Protein AF-A0A835ZE32-F1 (afdb_monomer_lite)

Foldseek 3Di:
DDDDDDDDPPPDDPDQAFQCVQPVVQQQFADCPFQPPDHSRRHGLQFQDKHKGWDPDQPDPRRDTQIDIGGSVQQRPPVHPSHDGCDVSVVFDQLCQFCCNPPVVQVVFFDDPQPDPDDRSGHGPPDPDKGKGWDPCVVVPDPDPDIDIDID

Organism: NCBI:txid303371

InterPro domains:
  IPR025487 Treble clef zinc finger domain [PF14311] (26-90)

pLDDT: mean 84.4, std 14.62, range [38.47, 97.44]

Structure (mmCIF, N/CA/C/O backbone):
data_AF-A0A835ZE32-F1
#
_entry.id   AF-A0A835ZE32-F1
#
loop_
_atom_site.group_PDB
_atom_site.id
_atom_site.type_symbol
_atom_site.label_atom_id
_atom_site.label_alt_id
_atom_site.label_comp_id
_atom_site.label_asym_id
_atom_site.label_entity_id
_atom_site.label_seq_id
_atom_site.pdbx_PDB_ins_code
_atom_site.Cartn_x
_atom_site.Cartn_y
_atom_site.Cartn_z
_atom_site.occupancy
_atom_site.B_iso_or_equiv
_atom_site.auth_seq_id
_atom_site.auth_comp_id
_atom_site.auth_asym_id
_atom_site.auth_atom_id
_atom_site.pdbx_PDB_model_num
ATOM 1 N N . HIS A 1 1 ? -27.906 46.336 43.139 1.00 39.22 1 HIS A N 1
ATOM 2 C CA . HIS A 1 1 ? -27.231 45.073 43.492 1.00 39.22 1 HIS A CA 1
ATOM 3 C C . HIS A 1 1 ? -27.645 44.015 42.477 1.00 39.22 1 HIS A C 1
ATOM 5 O O . HIS A 1 1 ? -28.616 43.311 42.706 1.00 39.22 1 HIS A O 1
ATOM 11 N N . HIS A 1 2 ? -26.973 43.973 41.323 1.00 38.47 2 HIS A N 1
ATOM 12 C CA . HIS A 1 2 ? -27.138 42.895 40.347 1.00 38.47 2 HIS A CA 1
ATOM 13 C C . HIS A 1 2 ? -25.980 41.926 40.553 1.00 38.47 2 HIS A C 1
ATOM 15 O O . HIS A 1 2 ? -24.824 42.290 40.366 1.00 38.47 2 HIS A O 1
ATOM 21 N N . GLN A 1 3 ? -26.301 40.734 41.039 1.00 43.03 3 GLN A N 1
ATOM 22 C CA . GLN A 1 3 ? -25.353 39.647 41.208 1.00 43.03 3 GLN A CA 1
ATOM 23 C C . GLN A 1 3 ? -25.378 38.854 39.897 1.00 43.03 3 GLN A C 1
ATOM 25 O O . GLN A 1 3 ? -26.366 38.189 39.595 1.00 43.03 3 GLN A O 1
ATOM 30 N N . GLU A 1 4 ? -24.345 39.005 39.071 1.00 44.44 4 GLU A N 1
ATOM 31 C CA . GLU A 1 4 ? -24.208 38.235 37.836 1.00 44.44 4 GLU A CA 1
ATOM 32 C C . GLU A 1 4 ? -23.773 36.805 38.177 1.00 44.44 4 GLU A C 1
ATOM 34 O O . GLU A 1 4 ? -22.696 36.570 38.727 1.00 44.44 4 GLU A O 1
ATOM 39 N N . CYS A 1 5 ? -24.630 35.830 37.873 1.00 43.91 5 CYS A N 1
ATOM 40 C CA . CYS A 1 5 ? -24.274 34.418 37.913 1.00 43.91 5 CYS A CA 1
ATOM 41 C C . CYS A 1 5 ? -23.414 34.085 36.688 1.00 43.91 5 CYS A C 1
ATOM 43 O O . CYS A 1 5 ? -23.929 33.938 35.580 1.00 43.91 5 CYS A O 1
ATOM 45 N N . VAL A 1 6 ? -22.104 33.941 36.885 1.00 50.81 6 VAL A N 1
ATOM 46 C CA . VAL A 1 6 ? -21.188 33.440 35.854 1.00 50.81 6 VAL A CA 1
ATOM 47 C C . VAL A 1 6 ? -21.304 31.913 35.802 1.00 50.81 6 VAL A C 1
ATOM 49 O O . VAL A 1 6 ? -20.744 31.208 36.638 1.00 50.81 6 VAL A O 1
ATOM 52 N N . TYR A 1 7 ? -22.051 31.386 34.832 1.00 50.16 7 TYR A N 1
ATOM 53 C CA . TYR A 1 7 ? -22.026 29.958 34.507 1.00 50.16 7 TYR A CA 1
ATOM 54 C C . TYR A 1 7 ? -20.804 29.664 33.626 1.00 50.16 7 TYR A C 1
ATOM 56 O O . TYR A 1 7 ? -20.787 29.987 32.438 1.00 50.16 7 TYR A O 1
ATOM 64 N N . GLU A 1 8 ? -19.769 29.041 34.196 1.00 55.22 8 GLU A N 1
ATOM 65 C CA . GLU A 1 8 ? -18.644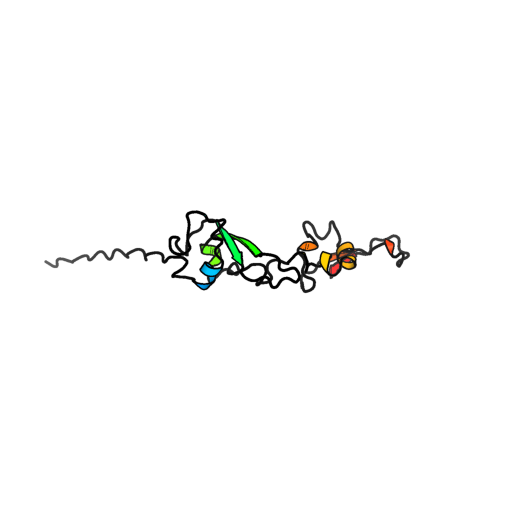 28.505 33.423 1.00 55.22 8 GLU A CA 1
ATOM 66 C C . GLU A 1 8 ? -19.075 27.255 32.637 1.00 55.22 8 GLU A C 1
ATOM 68 O O . GLU A 1 8 ? -19.162 26.147 33.172 1.00 55.22 8 GLU A O 1
ATOM 73 N N . TYR A 1 9 ? -19.295 27.408 31.331 1.00 52.50 9 TYR A N 1
ATOM 74 C CA . TYR A 1 9 ? -19.453 26.285 30.407 1.00 52.50 9 TYR A CA 1
ATOM 75 C C . TYR A 1 9 ? -18.095 25.621 30.137 1.00 52.50 9 TYR A C 1
ATOM 77 O O . TYR A 1 9 ? -17.394 25.955 29.180 1.00 52.50 9 TYR A O 1
ATOM 85 N N . LYS A 1 10 ? -17.716 24.632 30.949 1.00 58.25 10 LYS A N 1
ATOM 86 C CA . LYS A 1 10 ? -16.603 23.733 30.609 1.00 58.25 10 LYS A CA 1
ATOM 87 C C . LYS A 1 10 ? -17.079 22.775 29.513 1.00 58.25 10 LYS A C 1
ATOM 89 O O . LYS A 1 10 ? -17.809 21.830 29.794 1.00 58.25 10 LYS A O 1
ATOM 94 N N . LYS A 1 11 ? -16.693 23.018 28.251 1.00 55.75 11 LYS A N 1
ATOM 95 C CA . LYS A 1 11 ? -16.929 22.070 27.143 1.00 55.75 11 LYS A CA 1
ATOM 96 C C . LYS A 1 11 ? -16.319 20.715 27.522 1.00 55.75 11 LYS A C 1
ATOM 98 O O . LYS A 1 11 ? -15.096 20.586 27.574 1.00 55.75 11 LYS A O 1
ATOM 103 N N . ALA A 1 12 ? -17.158 19.717 27.790 1.00 59.12 12 ALA A N 1
ATOM 104 C CA . ALA A 1 12 ? -16.706 18.346 27.979 1.00 59.12 12 ALA A CA 1
ATOM 105 C C . ALA A 1 12 ? -15.952 17.898 26.717 1.00 59.12 12 ALA A C 1
ATOM 107 O O . ALA A 1 12 ? -16.439 18.088 25.599 1.00 59.12 12 ALA A O 1
ATOM 108 N N . ARG A 1 13 ? -14.744 17.339 26.875 1.00 59.53 13 ARG A N 1
ATOM 109 C CA . ARG A 1 13 ? -14.037 16.727 25.742 1.00 59.53 13 ARG A CA 1
ATOM 110 C C . ARG A 1 13 ? -14.901 15.559 25.259 1.00 59.53 13 ARG A C 1
ATOM 112 O O . ARG A 1 13 ? -15.254 14.727 26.095 1.00 59.53 13 ARG A O 1
ATOM 119 N N . PRO A 1 14 ? -15.254 15.485 23.965 1.00 63.94 14 PRO A N 1
ATOM 120 C CA . PRO A 1 14 ? -16.024 14.359 23.465 1.00 63.94 14 PRO A CA 1
ATOM 121 C C . PRO A 1 14 ? -15.250 13.073 23.755 1.00 63.94 14 PRO A C 1
ATOM 123 O O . PRO A 1 14 ? -14.041 12.999 23.511 1.00 63.94 14 PRO A O 1
ATOM 126 N N . VAL A 1 15 ? -15.944 12.083 24.316 1.00 65.88 15 VAL A N 1
ATOM 127 C CA . VAL A 1 15 ? -15.400 10.735 24.490 1.00 65.88 15 VAL A CA 1
ATOM 128 C C . VAL A 1 15 ? -14.987 10.252 23.104 1.00 65.88 15 VAL A C 1
ATOM 130 O O . VAL A 1 15 ? -15.800 10.243 22.179 1.00 65.88 15 VAL A O 1
ATOM 133 N N . LYS A 1 16 ? -13.705 9.918 22.923 1.00 76.00 16 LYS A N 1
ATOM 134 C CA . LYS A 1 16 ? -13.262 9.324 21.661 1.00 76.00 16 LYS A CA 1
ATOM 135 C C . LYS A 1 16 ? -13.877 7.929 21.568 1.00 76.00 16 LYS A C 1
ATOM 137 O O . LYS A 1 16 ? -13.609 7.100 22.430 1.00 76.00 16 LYS A O 1
ATOM 142 N N . LEU A 1 17 ? -14.691 7.705 20.537 1.00 90.81 17 LEU A N 1
ATOM 143 C CA . LEU A 1 17 ? -15.269 6.398 20.219 1.00 90.81 17 LEU A CA 1
ATOM 144 C C . LEU A 1 17 ? -14.170 5.357 19.956 1.00 90.81 17 LEU A C 1
ATOM 146 O O . LEU A 1 17 ? -13.049 5.714 19.562 1.00 90.81 17 LEU A O 1
ATOM 150 N N . SER A 1 18 ? -14.494 4.079 20.153 1.00 95.56 18 SER A N 1
ATOM 151 C CA . SER A 1 18 ? -13.602 2.992 19.749 1.00 95.56 18 SER A CA 1
ATOM 152 C C . SER A 1 18 ? -13.470 2.930 18.217 1.00 95.56 18 SER A C 1
ATOM 154 O O . SER A 1 18 ? -14.255 3.547 17.488 1.00 95.56 18 SER A O 1
ATOM 156 N N . LEU A 1 19 ? -12.462 2.220 17.704 1.00 95.19 19 LEU A N 1
ATOM 157 C CA . LEU A 1 19 ? -12.338 1.959 16.267 1.00 95.19 19 LEU A CA 1
ATOM 158 C C . LEU A 1 19 ? -13.552 1.170 15.756 1.00 95.19 19 LEU A C 1
ATOM 160 O O . LEU A 1 19 ? -14.115 1.551 14.731 1.00 95.19 19 LEU A O 1
ATOM 164 N N . ALA A 1 20 ? -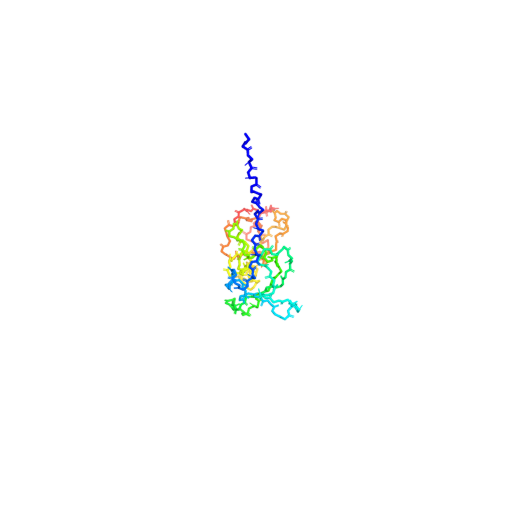13.968 0.131 16.486 1.00 96.19 20 ALA A N 1
ATOM 165 C CA . ALA A 1 20 ? -15.115 -0.705 16.130 1.00 96.19 20 ALA A CA 1
ATOM 166 C C . ALA A 1 20 ? -16.419 0.104 16.024 1.00 96.19 20 ALA A C 1
ATOM 168 O O . ALA A 1 20 ? -17.166 -0.070 15.065 1.00 96.19 20 ALA A O 1
ATOM 169 N N . ASP A 1 21 ? -16.654 1.036 16.955 1.00 94.75 21 ASP A N 1
ATOM 170 C CA . ASP A 1 21 ? -17.870 1.862 16.957 1.00 94.75 21 ASP A CA 1
ATOM 171 C C . ASP A 1 21 ? -17.856 2.925 15.852 1.00 94.75 21 ASP A C 1
ATOM 173 O O . ASP A 1 21 ? -18.882 3.227 15.244 1.00 94.75 21 ASP A O 1
ATOM 177 N N . ALA A 1 22 ? -16.698 3.545 15.606 1.00 93.19 22 ALA A N 1
ATOM 178 C CA . ALA A 1 22 ? -16.603 4.671 14.681 1.00 93.19 22 ALA A CA 1
ATOM 179 C C . ALA A 1 22 ? -16.486 4.240 13.210 1.00 93.19 22 ALA A C 1
ATOM 181 O O . ALA A 1 22 ? -16.962 4.959 12.326 1.00 93.19 22 ALA A O 1
ATOM 182 N N . ARG A 1 23 ? -15.786 3.129 12.942 1.00 92.88 23 ARG A N 1
ATOM 183 C CA . ARG A 1 23 ? -15.430 2.631 11.601 1.00 92.88 23 ARG A CA 1
ATOM 184 C C . ARG A 1 23 ? -15.366 1.093 11.587 1.00 92.88 23 ARG A C 1
ATOM 186 O O . ARG A 1 23 ? -14.267 0.539 11.490 1.00 92.88 23 ARG A O 1
ATOM 193 N N . PRO A 1 24 ? -16.516 0.395 11.662 1.00 94.25 24 PRO A N 1
ATOM 194 C CA . PRO A 1 2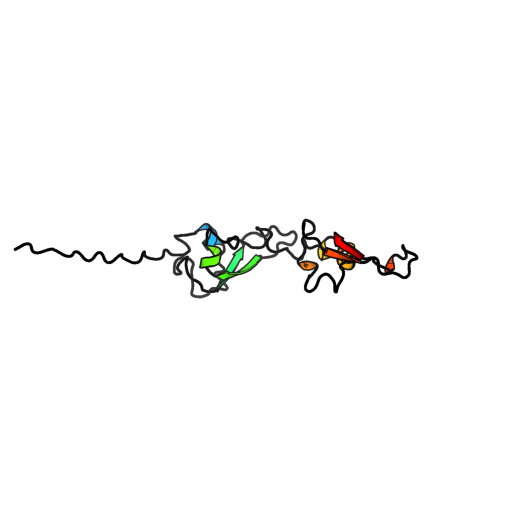4 ? -16.554 -1.070 11.625 1.00 94.25 24 PRO A CA 1
ATOM 195 C C . PRO A 1 24 ? -15.938 -1.638 10.336 1.00 94.25 24 PRO A C 1
ATOM 197 O O . PRO A 1 24 ? -15.217 -2.626 10.385 1.00 94.25 24 PRO A O 1
ATOM 200 N N . ASP A 1 25 ? -16.104 -0.935 9.214 1.00 91.88 25 ASP A N 1
ATOM 201 C CA . ASP A 1 25 ? -15.495 -1.258 7.919 1.00 91.88 25 ASP A CA 1
ATOM 202 C C . ASP A 1 25 ? -13.956 -1.292 7.955 1.00 91.88 25 ASP A C 1
ATOM 204 O O . ASP A 1 25 ? -13.317 -2.052 7.233 1.00 91.88 25 ASP A O 1
ATOM 208 N N . ILE A 1 26 ? -13.339 -0.472 8.810 1.00 94.19 26 ILE A N 1
ATOM 209 C CA . ILE A 1 26 ? -11.885 -0.463 9.016 1.00 94.19 26 ILE A CA 1
ATOM 210 C C . ILE A 1 26 ? -11.482 -1.466 10.098 1.00 94.19 26 ILE A C 1
ATOM 212 O O . ILE A 1 26 ? -10.414 -2.068 9.995 1.00 94.19 26 ILE A O 1
ATOM 216 N N . ALA A 1 27 ? -12.318 -1.670 11.118 1.00 95.31 27 ALA A N 1
ATOM 217 C CA . ALA A 1 27 ? -12.091 -2.676 12.153 1.00 95.31 27 ALA A CA 1
ATOM 218 C C . ALA A 1 27 ? -11.997 -4.100 11.572 1.00 95.31 27 ALA A C 1
ATOM 220 O O . ALA A 1 27 ? -11.189 -4.892 12.049 1.00 95.31 27 ALA A O 1
ATOM 221 N N . GLU A 1 28 ? -12.734 -4.400 10.499 1.00 94.12 28 GLU A N 1
ATOM 222 C CA . GLU A 1 28 ? -12.638 -5.671 9.759 1.00 94.12 28 GLU A CA 1
ATOM 223 C C . GLU A 1 28 ? -11.239 -5.943 9.183 1.00 94.12 28 GLU A C 1
ATOM 225 O O . GLU A 1 28 ? -10.856 -7.097 8.987 1.00 94.12 28 GLU A O 1
ATOM 230 N N . LEU A 1 29 ? -10.444 -4.895 8.952 1.00 94.94 29 LEU A N 1
ATOM 231 C CA . LEU A 1 29 ? -9.076 -5.004 8.445 1.00 94.94 29 LEU A CA 1
ATOM 232 C C . LEU A 1 29 ? -8.041 -5.233 9.562 1.00 94.94 29 LEU A C 1
ATOM 234 O O . LEU A 1 29 ? -6.838 -5.202 9.304 1.00 94.94 29 LEU A O 1
ATOM 238 N N . TRP A 1 30 ? -8.463 -5.405 10.817 1.00 96.19 30 TRP A N 1
ATOM 239 C CA . TRP A 1 30 ? -7.554 -5.547 11.954 1.00 96.19 30 TRP A CA 1
ATOM 240 C C . TRP A 1 30 ? -6.795 -6.878 11.942 1.00 96.19 30 TRP A C 1
ATOM 242 O O . TRP A 1 30 ? -7.388 -7.956 11.834 1.00 96.19 30 TRP A O 1
ATOM 252 N N . ASP A 1 31 ? -5.474 -6.839 12.144 1.00 96.75 31 ASP A N 1
ATOM 253 C CA . ASP A 1 31 ? -4.698 -8.060 12.360 1.00 96.75 31 ASP A CA 1
ATOM 254 C C . ASP A 1 31 ? -4.628 -8.448 13.845 1.00 96.75 31 ASP A C 1
ATOM 256 O O . ASP A 1 31 ? -3.724 -8.049 14.582 1.00 96.75 31 ASP A O 1
ATOM 260 N N . TYR A 1 32 ? -5.576 -9.283 14.278 1.00 94.94 32 TYR A N 1
ATOM 261 C CA . TYR A 1 32 ? -5.621 -9.833 15.639 1.00 94.94 32 TYR A CA 1
ATOM 262 C C . TYR A 1 32 ? -4.391 -10.671 16.025 1.00 94.94 32 TYR A C 1
ATOM 264 O O . TYR A 1 32 ? -4.119 -10.825 17.213 1.00 94.94 32 TYR A O 1
ATOM 272 N N . THR A 1 33 ? -3.646 -11.202 15.052 1.00 94.75 33 THR A N 1
ATOM 273 C CA . THR A 1 33 ? -2.460 -12.033 15.314 1.00 94.75 33 THR A CA 1
ATOM 274 C C . THR A 1 33 ? -1.269 -11.166 15.693 1.00 94.75 33 THR A C 1
ATOM 276 O O . THR A 1 33 ? -0.520 -11.499 16.605 1.00 94.75 33 THR A O 1
ATOM 279 N N . LEU A 1 34 ? -1.095 -10.046 14.984 1.00 96.44 34 LEU A N 1
ATOM 280 C CA . LEU A 1 34 ? 0.069 -9.173 15.130 1.00 96.44 34 LEU A CA 1
ATOM 281 C C . LEU A 1 34 ? -0.155 -8.029 16.126 1.00 96.44 34 LEU A C 1
ATOM 283 O O . LEU A 1 34 ? 0.807 -7.504 16.679 1.00 96.44 34 LEU A O 1
ATOM 287 N N . ASN A 1 35 ? -1.406 -7.656 16.400 1.00 95.62 35 ASN A N 1
ATOM 288 C CA . ASN A 1 35 ? -1.744 -6.614 17.373 1.00 95.62 35 ASN A CA 1
ATOM 289 C C . ASN A 1 35 ? -2.145 -7.205 18.731 1.00 95.62 35 ASN A C 1
ATOM 291 O O . ASN A 1 35 ? -3.177 -6.848 19.302 1.00 95.62 35 ASN A O 1
ATOM 295 N N . THR A 1 36 ? -1.339 -8.129 19.255 1.00 90.38 36 THR A N 1
ATOM 296 C CA . THR A 1 36 ? -1.620 -8.803 20.529 1.00 90.38 36 THR A CA 1
ATOM 297 C C . THR A 1 36 ? -1.844 -7.798 21.662 1.00 90.38 36 THR A C 1
ATOM 299 O O . THR A 1 36 ? -1.048 -6.878 21.849 1.00 90.38 36 THR A O 1
ATOM 302 N N . GLY A 1 37 ? -2.914 -7.983 22.439 1.00 91.25 37 GLY A N 1
ATOM 303 C CA . GLY A 1 37 ? -3.246 -7.113 23.573 1.00 91.25 37 GLY A CA 1
ATOM 304 C C . GLY A 1 37 ? -3.963 -5.809 23.207 1.00 91.25 37 GLY A C 1
ATOM 305 O O . GLY A 1 37 ? -4.255 -5.020 24.103 1.00 91.25 37 GLY A O 1
ATOM 306 N N . LYS A 1 38 ? -4.276 -5.577 21.926 1.00 94.06 38 LYS A N 1
ATOM 307 C CA . LYS A 1 38 ? -5.106 -4.455 21.471 1.00 94.06 38 LYS A CA 1
ATOM 308 C C . LYS A 1 38 ? -6.224 -4.957 20.578 1.00 94.06 38 LYS A C 1
ATOM 310 O O . LYS A 1 38 ? -6.019 -5.847 19.754 1.00 94.06 38 LYS A O 1
ATOM 315 N N . THR A 1 39 ? -7.397 -4.352 20.708 1.00 95.56 39 THR A N 1
ATOM 316 C CA . THR A 1 39 ? -8.556 -4.720 19.897 1.00 95.56 39 THR A CA 1
ATOM 317 C C . THR A 1 39 ? -9.257 -3.474 19.355 1.00 95.56 39 THR A C 1
ATOM 319 O O . THR A 1 39 ? -9.159 -2.406 19.973 1.00 95.56 39 THR A O 1
ATOM 322 N N . PRO A 1 40 ? -9.982 -3.574 18.229 1.00 96.38 40 PRO A N 1
ATOM 323 C CA . PRO A 1 40 ? -10.750 -2.454 17.688 1.00 96.38 40 PRO A CA 1
ATOM 324 C C . PRO A 1 40 ? -11.753 -1.839 18.679 1.00 96.38 40 PRO A C 1
ATOM 326 O O . PRO A 1 40 ? -12.026 -0.643 18.609 1.00 96.38 40 PRO A O 1
ATOM 329 N N . GLU A 1 41 ? -12.267 -2.621 19.627 1.00 96.25 41 GLU A N 1
ATOM 330 C CA . GLU A 1 41 ? -13.234 -2.191 20.648 1.00 96.25 41 GLU A CA 1
ATOM 331 C C . GLU A 1 41 ? -12.580 -1.396 21.789 1.00 96.25 41 GLU A C 1
ATOM 333 O O . GLU A 1 41 ? -13.248 -0.639 22.490 1.00 96.25 41 GLU A O 1
ATOM 338 N N . THR A 1 42 ? -11.270 -1.559 21.995 1.00 93.06 42 THR A N 1
ATOM 339 C CA . THR A 1 42 ? -10.543 -0.967 23.133 1.00 93.06 42 THR A CA 1
ATOM 340 C C . THR A 1 42 ? -9.690 0.238 22.746 1.00 93.06 42 THR A C 1
ATOM 342 O O . THR A 1 42 ? -9.336 1.052 23.600 1.00 93.06 42 THR A O 1
ATOM 345 N N . ILE A 1 43 ? -9.374 0.397 21.460 1.00 94.75 43 ILE A N 1
ATOM 346 C CA . ILE A 1 43 ? -8.574 1.513 20.943 1.00 94.75 43 ILE A CA 1
ATOM 347 C C . ILE A 1 43 ? -9.459 2.616 20.367 1.00 94.75 43 ILE A C 1
ATOM 349 O O . ILE A 1 43 ? -10.476 2.351 19.736 1.00 94.75 43 ILE A O 1
ATOM 353 N N . SER A 1 44 ? -9.040 3.873 20.508 1.00 94.44 44 SER A N 1
ATOM 354 C CA . SER A 1 44 ? -9.766 5.001 19.912 1.00 94.44 44 SER A CA 1
ATOM 355 C C . SER A 1 44 ? -9.492 5.107 18.407 1.00 94.44 44 SER A C 1
ATOM 357 O O . SER A 1 44 ? -8.329 5.059 18.002 1.00 94.44 44 SER A O 1
ATOM 359 N N . TYR A 1 45 ? -10.508 5.421 17.596 1.00 92.25 45 TYR A N 1
ATOM 360 C CA . TYR A 1 45 ? -10.350 5.626 16.143 1.00 92.25 45 TYR A CA 1
ATOM 361 C C . TYR A 1 45 ? -9.325 6.724 15.780 1.00 92.25 45 TYR A C 1
ATOM 363 O O . TYR A 1 45 ? -8.665 6.668 14.750 1.00 92.25 45 TYR A O 1
ATOM 371 N N . GLY A 1 46 ? -9.144 7.722 16.652 1.00 92.44 46 GLY A N 1
ATOM 372 C CA . GLY A 1 46 ? -8.187 8.817 16.472 1.00 92.44 46 GLY A CA 1
ATOM 373 C C . GLY A 1 46 ? -6.793 8.546 17.047 1.00 92.44 46 GLY A C 1
ATOM 374 O O . GLY A 1 46 ? -6.093 9.505 17.381 1.00 92.44 46 GLY A O 1
ATOM 375 N N . LEU A 1 47 ? -6.421 7.282 17.267 1.00 92.62 47 LEU A N 1
ATOM 376 C CA . LEU A 1 47 ? -5.113 6.900 17.799 1.00 92.62 47 LEU A CA 1
ATOM 377 C C . LEU A 1 47 ? -4.030 7.047 16.715 1.00 92.62 47 LEU A C 1
ATOM 379 O O . LEU A 1 47 ? -4.143 6.502 15.622 1.00 92.62 47 LEU A O 1
ATOM 383 N N . GLY A 1 48 ? -2.969 7.793 17.016 1.00 93.44 48 GLY A N 1
ATOM 384 C CA . GLY A 1 48 ? -1.838 8.018 16.103 1.00 93.44 48 GLY A CA 1
ATOM 385 C C . GLY A 1 48 ? -0.771 6.923 16.137 1.00 93.44 48 GLY A C 1
ATOM 386 O O . GLY A 1 48 ? 0.340 7.152 15.679 1.00 93.44 48 GLY A O 1
ATOM 387 N N . GLU A 1 49 ? -1.073 5.769 16.726 1.00 91.50 49 GLU A N 1
ATOM 388 C CA . GLU A 1 49 ? -0.121 4.675 16.890 1.00 91.50 49 GLU A CA 1
ATOM 389 C C . GLU A 1 49 ? -0.182 3.721 15.688 1.00 91.50 49 GLU A C 1
ATOM 391 O O . GLU A 1 49 ? -1.293 3.375 15.265 1.00 91.50 49 GLU A O 1
ATOM 396 N N . PRO A 1 50 ? 0.971 3.307 15.125 1.00 95.00 50 PRO A N 1
ATOM 397 C CA . PRO A 1 50 ? 1.014 2.324 14.053 1.00 95.00 50 PRO A CA 1
ATOM 398 C C . PRO A 1 50 ? 0.626 0.940 14.573 1.00 95.00 50 PRO A C 1
ATOM 400 O O . PRO A 1 50 ? 1.096 0.490 15.616 1.00 95.00 50 PRO A O 1
ATOM 403 N N . VAL A 1 51 ? -0.228 0.266 13.815 1.00 96.69 51 VAL A N 1
ATOM 404 C CA . VAL A 1 51 ? -0.697 -1.096 14.078 1.00 96.69 51 VAL A CA 1
ATOM 405 C C . VAL A 1 51 ? -0.717 -1.880 12.769 1.00 96.69 51 VAL A C 1
ATOM 407 O O . VAL A 1 51 ? -0.601 -1.298 11.685 1.00 96.69 51 VAL A O 1
ATOM 410 N N . ASN A 1 52 ? -0.839 -3.198 12.873 1.00 97.44 52 ASN A N 1
ATOM 411 C CA . ASN A 1 52 ? -0.871 -4.096 11.728 1.00 97.44 52 ASN A CA 1
ATOM 412 C C . ASN A 1 52 ? -2.295 -4.269 11.199 1.00 97.44 52 ASN A C 1
ATOM 414 O O . ASN A 1 52 ? -3.243 -4.485 11.954 1.00 97.44 52 ASN A O 1
ATOM 418 N N . TRP A 1 53 ? -2.428 -4.212 9.886 1.00 95.81 53 TRP A N 1
ATOM 419 C CA . TRP A 1 53 ? -3.677 -4.402 9.168 1.00 95.81 53 TRP A CA 1
ATOM 420 C C . TRP A 1 53 ? -3.525 -5.573 8.211 1.00 95.81 53 TRP A C 1
ATOM 422 O O . TRP A 1 53 ? -2.438 -5.811 7.674 1.00 95.81 53 TRP A O 1
ATOM 432 N N . LYS A 1 54 ? -4.623 -6.281 7.973 1.00 94.56 54 LYS A N 1
ATOM 433 C CA . LYS A 1 54 ? -4.721 -7.360 6.999 1.00 94.56 54 LYS A CA 1
ATOM 434 C C . LYS A 1 54 ? -6.008 -7.219 6.201 1.00 94.56 54 LYS A C 1
ATOM 436 O O . LYS A 1 54 ? -7.049 -6.872 6.748 1.00 94.56 54 LYS A O 1
ATOM 441 N N . CYS A 1 55 ? -5.950 -7.477 4.902 1.00 91.25 55 CYS A N 1
ATOM 442 C CA . CYS A 1 55 ? -7.152 -7.520 4.079 1.00 91.25 55 CYS A CA 1
ATOM 443 C C . CYS A 1 55 ? -7.664 -8.963 4.013 1.00 91.25 55 CYS A C 1
ATOM 445 O O . CYS A 1 55 ? -6.846 -9.858 3.796 1.00 91.25 55 CYS A O 1
ATOM 447 N N . PRO A 1 56 ? -8.978 -9.205 4.166 1.00 86.50 56 PRO A N 1
ATOM 448 C CA . PRO A 1 56 ? -9.554 -10.525 3.919 1.00 86.50 56 PRO A CA 1
ATOM 449 C C . PRO A 1 56 ? -9.571 -10.892 2.425 1.00 86.50 56 PRO A C 1
ATOM 451 O O . PRO A 1 56 ? -9.693 -12.067 2.089 1.00 86.50 56 PRO A O 1
ATOM 454 N N . GLU A 1 57 ? -9.435 -9.907 1.530 1.00 78.75 57 GLU A N 1
ATOM 455 C CA . GLU A 1 57 ? -9.390 -10.133 0.087 1.00 78.75 57 GLU A CA 1
ATOM 456 C C . GLU A 1 57 ? -8.122 -10.869 -0.344 1.00 78.75 57 GLU A C 1
ATOM 458 O O . GLU A 1 57 ? -7.009 -10.526 0.057 1.00 78.75 57 GLU A O 1
ATOM 463 N N . THR A 1 58 ? -8.308 -11.833 -1.243 1.00 69.38 58 THR A N 1
ATOM 464 C CA . THR A 1 58 ? -7.244 -12.652 -1.848 1.00 69.38 58 THR A CA 1
ATOM 465 C C . THR A 1 58 ? -7.265 -12.559 -3.374 1.00 69.38 58 THR A C 1
ATOM 467 O O . THR A 1 58 ? -6.783 -13.442 -4.072 1.00 69.38 58 THR A O 1
ATOM 470 N N . SER A 1 59 ? -7.826 -11.478 -3.917 1.00 65.88 59 SER A N 1
ATOM 471 C CA . SER A 1 59 ? -8.118 -11.330 -5.347 1.00 65.88 59 SER A CA 1
ATOM 472 C C . SER A 1 59 ? -6.898 -11.215 -6.271 1.00 65.88 59 SER A C 1
ATOM 474 O O . SER A 1 59 ? -7.082 -11.268 -7.486 1.00 65.88 59 SER A O 1
ATOM 476 N N . CYS A 1 60 ? -5.665 -11.106 -5.751 1.00 66.19 60 CYS A N 1
ATOM 477 C CA . CYS A 1 60 ? -4.474 -11.239 -6.599 1.00 66.19 60 CYS A CA 1
ATOM 478 C C . CYS A 1 60 ? -4.438 -12.656 -7.200 1.00 66.19 60 CYS A C 1
ATOM 480 O O . CYS A 1 60 ? -4.769 -13.628 -6.523 1.00 66.19 60 CYS A O 1
ATOM 482 N N . SER A 1 61 ? -4.009 -12.788 -8.458 1.00 64.12 61 SER A N 1
ATOM 483 C CA . SER A 1 61 ? -3.952 -14.067 -9.202 1.00 64.12 61 SER A CA 1
ATOM 484 C C . SER A 1 61 ? -3.281 -15.241 -8.462 1.00 64.12 61 SER A C 1
ATOM 486 O O . SER A 1 61 ? -3.552 -16.398 -8.777 1.00 64.12 61 SER A O 1
ATOM 488 N N . GLN A 1 62 ? -2.442 -14.950 -7.464 1.00 68.12 62 GLN A N 1
ATOM 489 C CA . GLN A 1 62 ? -1.742 -15.923 -6.618 1.00 68.12 62 GLN A CA 1
ATOM 490 C C . GLN A 1 62 ? -2.236 -15.954 -5.158 1.00 68.12 62 GLN A C 1
ATOM 492 O O . GLN A 1 62 ? -1.532 -16.451 -4.284 1.00 68.12 62 GLN A O 1
ATOM 497 N N . GLN A 1 63 ? -3.425 -15.414 -4.864 1.00 72.94 63 GLN A N 1
ATOM 498 C CA . GLN A 1 63 ? -4.010 -15.346 -3.515 1.00 72.94 63 GLN A CA 1
ATOM 499 C C . GLN A 1 63 ? -3.060 -14.739 -2.471 1.00 72.94 63 GLN A C 1
ATOM 501 O O . GLN A 1 63 ? -2.947 -15.212 -1.340 1.00 72.94 63 GLN A O 1
ATOM 506 N N . CYS A 1 64 ? -2.344 -13.682 -2.857 1.00 79.25 64 CYS A N 1
ATOM 507 C CA . CYS A 1 64 ? -1.371 -13.047 -1.980 1.00 79.25 64 CYS A CA 1
ATOM 508 C C . CYS A 1 64 ? -2.073 -12.367 -0.793 1.00 79.25 64 CYS A C 1
ATOM 510 O O . CYS A 1 64 ? -2.957 -11.535 -1.013 1.00 79.25 64 CYS A O 1
ATOM 512 N N . PRO A 1 65 ? -1.673 -12.656 0.457 1.00 85.12 65 PRO A N 1
ATOM 513 C CA . PRO A 1 65 ? -2.218 -11.963 1.613 1.00 85.12 65 PRO A CA 1
ATOM 514 C C . PRO A 1 65 ? -1.753 -10.504 1.615 1.00 85.12 65 PRO A C 1
ATOM 516 O O . PRO A 1 65 ? -0.560 -10.211 1.524 1.00 85.12 65 PRO A O 1
ATOM 519 N N . HIS A 1 66 ? -2.690 -9.571 1.763 1.00 89.19 66 HIS A N 1
ATOM 520 C CA . HIS A 1 66 ? -2.354 -8.160 1.932 1.00 89.19 66 HIS A CA 1
ATOM 521 C C . HIS A 1 66 ? -2.180 -7.838 3.415 1.00 89.19 66 HIS A C 1
ATOM 523 O O . HIS A 1 66 ? -3.146 -7.899 4.176 1.00 89.19 66 HIS A O 1
ATOM 529 N N . SER A 1 67 ? -0.974 -7.431 3.814 1.00 92.50 67 SER A N 1
ATOM 530 C CA . SER A 1 67 ? -0.674 -6.966 5.172 1.00 92.50 67 SER A CA 1
ATOM 531 C C . SER A 1 67 ? 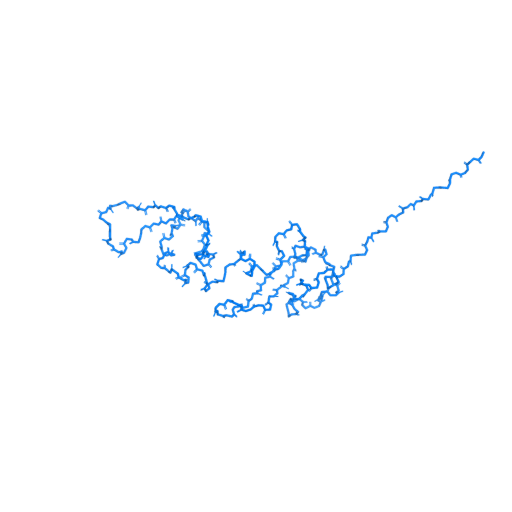0.146 -5.680 5.144 1.00 92.50 67 SER A C 1
ATOM 533 O O . SER A 1 67 ? 1.046 -5.525 4.318 1.00 92.50 67 SER A O 1
ATOM 535 N N . TRP A 1 68 ? -0.181 -4.718 6.008 1.00 94.06 68 TRP A N 1
ATOM 536 C CA . TRP A 1 68 ? 0.529 -3.441 6.078 1.00 94.06 68 TRP A CA 1
ATOM 537 C C . TRP A 1 68 ? 0.488 -2.825 7.475 1.00 94.06 68 TRP A C 1
ATOM 539 O O . TRP A 1 68 ? -0.407 -3.095 8.268 1.00 94.06 68 TRP A O 1
ATOM 549 N N . MET A 1 69 ? 1.444 -1.936 7.750 1.00 96.00 69 MET A N 1
ATOM 550 C CA . MET A 1 69 ? 1.436 -1.087 8.940 1.00 96.00 69 MET A CA 1
ATOM 551 C C . MET A 1 69 ? 0.923 0.309 8.594 1.00 96.00 69 MET A C 1
ATOM 553 O O . MET A 1 69 ? 1.358 0.911 7.612 1.00 96.00 69 MET A O 1
ATOM 557 N N . ALA A 1 70 ? 0.017 0.829 9.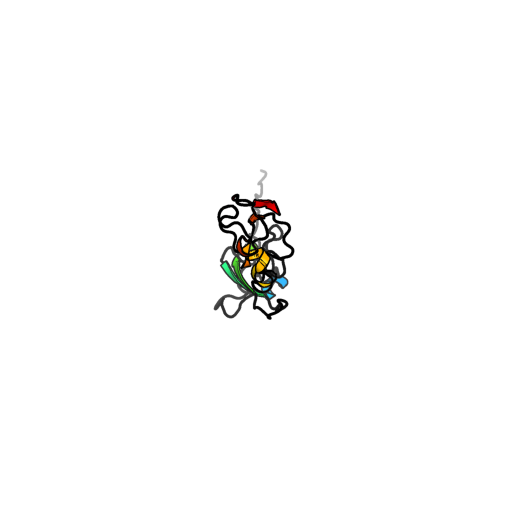416 1.00 95.19 70 ALA A N 1
ATOM 558 C CA . ALA A 1 70 ? -0.474 2.204 9.337 1.00 95.19 70 ALA A CA 1
ATOM 559 C C . ALA A 1 70 ? -1.038 2.638 10.694 1.00 95.19 70 ALA A C 1
ATOM 561 O O . ALA A 1 70 ? -1.405 1.798 11.519 1.00 95.19 70 ALA A O 1
ATOM 562 N N . THR A 1 71 ? -1.128 3.945 10.937 1.00 95.31 71 THR A N 1
ATOM 563 C CA . THR A 1 71 ? -1.730 4.465 12.171 1.00 95.31 71 THR A CA 1
ATOM 564 C C . THR A 1 71 ? -3.255 4.409 12.109 1.00 95.31 71 THR A C 1
ATOM 566 O O . THR A 1 71 ? -3.843 4.632 11.047 1.00 95.31 71 THR A O 1
ATOM 569 N N . VAL A 1 72 ? -3.922 4.171 13.243 1.00 95.12 72 VAL A N 1
ATOM 570 C CA . VAL A 1 72 ? -5.399 4.072 13.300 1.00 95.12 72 VAL A CA 1
ATOM 571 C C . VAL A 1 72 ? -6.080 5.344 12.786 1.00 95.12 72 VAL A C 1
ATOM 573 O O . VAL A 1 72 ? -7.024 5.277 11.999 1.00 95.12 72 VAL A O 1
ATOM 576 N N . ASN A 1 73 ? -5.562 6.517 13.149 1.00 93.50 73 ASN A N 1
ATOM 577 C CA . ASN A 1 73 ? -6.098 7.792 12.677 1.00 93.50 73 ASN A CA 1
ATOM 578 C C . ASN A 1 73 ? -5.952 7.986 11.155 1.00 93.50 73 ASN A C 1
ATOM 580 O O . ASN A 1 73 ? -6.825 8.598 10.547 1.00 93.50 73 ASN A O 1
ATOM 584 N N . SER A 1 74 ? -4.899 7.452 10.528 1.00 93.25 74 SER A N 1
ATOM 585 C CA . SER A 1 74 ? -4.714 7.526 9.072 1.00 93.25 74 SER A CA 1
ATOM 586 C C . SER A 1 74 ? -5.653 6.586 8.320 1.00 93.25 74 SER A C 1
ATOM 588 O O . SER A 1 74 ? -6.068 6.907 7.214 1.00 93.25 74 SER A O 1
ATOM 590 N N . MET A 1 75 ? -6.014 5.454 8.928 1.00 94.06 75 MET A N 1
ATOM 591 C CA . MET A 1 75 ? -6.920 4.457 8.351 1.00 94.06 75 MET A CA 1
ATOM 592 C C . MET A 1 75 ? -8.398 4.827 8.503 1.00 94.06 75 MET A C 1
ATOM 594 O O . MET A 1 75 ? -9.251 4.294 7.796 1.00 94.06 75 MET A O 1
ATOM 598 N N . THR A 1 76 ? -8.715 5.725 9.437 1.00 92.88 76 THR A N 1
ATOM 599 C CA . THR A 1 76 ? -10.088 6.160 9.731 1.00 92.88 76 THR A CA 1
ATOM 600 C C . THR A 1 76 ? -10.400 7.570 9.232 1.00 92.88 76 THR A C 1
ATOM 602 O O . THR A 1 76 ? -11.567 7.978 9.226 1.00 92.88 76 THR A O 1
ATOM 605 N N . SER A 1 77 ? -9.385 8.317 8.800 1.00 89.06 77 SER A N 1
ATOM 606 C CA . SER A 1 77 ? -9.496 9.708 8.370 1.00 89.06 77 SER A CA 1
ATOM 607 C C . SER A 1 77 ? -10.252 9.834 7.048 1.00 89.06 77 SER A C 1
ATOM 609 O O . SER A 1 77 ? -9.934 9.185 6.062 1.00 89.06 77 SER A O 1
ATOM 611 N N . ARG A 1 78 ? -11.254 10.714 6.980 1.00 80.31 78 ARG A N 1
ATOM 612 C CA . ARG A 1 78 ? -12.026 10.945 5.741 1.00 80.31 78 ARG A CA 1
ATOM 613 C C . ARG A 1 78 ? -11.323 11.848 4.728 1.00 80.31 78 ARG A C 1
ATOM 615 O O . ARG A 1 78 ? -11.803 11.979 3.612 1.00 80.31 78 ARG A O 1
ATOM 622 N N . THR A 1 79 ? -10.238 12.503 5.127 1.00 78.88 79 THR A N 1
ATOM 623 C CA . THR A 1 79 ? -9.522 13.484 4.298 1.00 78.88 79 THR A CA 1
ATOM 624 C C . THR A 1 79 ? -8.250 12.918 3.689 1.00 78.88 79 THR A C 1
ATOM 626 O O . THR A 1 79 ? -7.567 13.611 2.946 1.00 78.88 79 THR A O 1
ATOM 629 N N . THR A 1 80 ? -7.884 11.694 4.057 1.00 69.25 80 THR A N 1
ATOM 630 C CA . THR A 1 80 ? -6.681 11.030 3.574 1.00 69.25 80 THR A CA 1
ATOM 631 C C . THR A 1 80 ? -7.084 9.860 2.707 1.00 69.25 80 THR A C 1
ATOM 633 O O . THR A 1 80 ? -7.911 9.043 3.112 1.00 69.25 80 THR A O 1
ATOM 636 N N . ASP A 1 81 ? -6.419 9.708 1.569 1.00 71.44 81 ASP A N 1
ATOM 637 C CA . ASP A 1 81 ? -6.636 8.544 0.718 1.00 71.44 81 ASP A CA 1
ATOM 638 C C . ASP A 1 81 ? -6.164 7.252 1.386 1.00 71.44 81 ASP A C 1
ATOM 640 O O . ASP A 1 81 ? -6.477 6.188 0.888 1.00 71.44 81 ASP A O 1
ATOM 644 N N . SER A 1 82 ? -5.454 7.290 2.518 1.00 74.44 82 SER A N 1
ATOM 645 C CA . SER A 1 82 ? -4.849 6.135 3.200 1.00 74.44 82 SER A CA 1
ATOM 646 C C . SER A 1 82 ? -5.812 5.078 3.749 1.00 74.44 82 SER A C 1
ATOM 648 O O . SER A 1 82 ? -5.333 4.032 4.170 1.00 74.44 82 SER A O 1
ATOM 650 N N . ASN A 1 83 ? -7.129 5.289 3.719 1.00 85.25 83 ASN A N 1
ATOM 651 C CA . ASN A 1 83 ? -8.082 4.302 4.226 1.00 85.25 83 ASN A CA 1
ATOM 652 C C . ASN A 1 83 ? -8.120 3.032 3.364 1.00 85.25 83 ASN A C 1
ATOM 654 O O . ASN A 1 83 ? -7.941 3.074 2.141 1.00 85.25 83 ASN A O 1
ATOM 658 N N . GLY A 1 84 ? -8.438 1.913 4.015 1.00 89.06 84 GLY A N 1
ATOM 659 C CA . GLY A 1 84 ? -8.620 0.619 3.364 1.00 89.06 84 GLY A CA 1
ATOM 660 C C . GLY A 1 84 ? -7.316 -0.060 2.942 1.00 89.06 84 GLY A C 1
ATOM 661 O O . GLY A 1 84 ? -6.212 0.394 3.240 1.00 89.06 84 GLY A O 1
ATOM 662 N N . CYS A 1 85 ? -7.450 -1.183 2.241 1.00 91.31 85 CYS A N 1
ATOM 663 C CA . CYS A 1 85 ? -6.308 -1.952 1.764 1.00 91.31 85 CYS A CA 1
ATOM 664 C C . CYS A 1 85 ? -5.546 -1.204 0.645 1.00 91.31 85 CYS A C 1
ATOM 666 O O . CYS A 1 85 ? -6.148 -0.866 -0.379 1.00 91.31 85 CYS A O 1
ATOM 668 N N . PRO A 1 86 ? -4.219 -0.983 0.773 1.00 90.25 86 PRO A N 1
ATOM 669 C CA . PRO A 1 86 ? -3.420 -0.312 -0.255 1.00 90.25 86 PRO A CA 1
ATOM 670 C C . PRO A 1 86 ? -3.405 -1.018 -1.616 1.00 90.25 86 PRO A C 1
ATOM 672 O O . PRO A 1 86 ? -3.252 -0.347 -2.632 1.00 90.25 86 PRO A O 1
ATOM 675 N N . TRP A 1 87 ? -3.565 -2.341 -1.651 1.00 89.12 87 TRP A N 1
ATOM 676 C CA . TRP A 1 87 ? -3.588 -3.123 -2.890 1.00 89.12 87 TRP A CA 1
ATOM 677 C C . TRP A 1 87 ? -4.947 -3.043 -3.584 1.00 89.12 87 TRP A C 1
ATOM 679 O O . TRP A 1 87 ? -5.007 -2.703 -4.761 1.00 89.12 87 TRP A O 1
ATOM 689 N N . CYS A 1 88 ? -6.044 -3.245 -2.844 1.00 86.19 88 CYS A N 1
ATOM 690 C CA . CYS A 1 88 ? -7.401 -3.102 -3.388 1.00 86.19 88 CYS A CA 1
ATOM 691 C C . CYS A 1 88 ? -7.674 -1.673 -3.884 1.00 86.19 88 CYS A C 1
ATOM 693 O O . CYS A 1 88 ? -8.377 -1.482 -4.866 1.00 86.19 88 CYS A O 1
ATOM 695 N N . GLY A 1 89 ? -7.087 -0.668 -3.226 1.00 84.31 89 GLY A N 1
ATOM 696 C CA . GLY A 1 89 ? -7.139 0.729 -3.659 1.00 84.31 89 GLY A CA 1
ATOM 697 C C . GLY A 1 89 ? -6.095 1.121 -4.713 1.00 84.31 89 GLY A C 1
ATOM 698 O O . GLY A 1 89 ? -5.907 2.314 -4.928 1.00 84.31 89 GLY A O 1
ATOM 699 N N . HIS A 1 90 ? -5.371 0.165 -5.310 1.00 82.44 90 HIS A N 1
ATOM 700 C CA . HIS A 1 90 ? -4.347 0.377 -6.347 1.00 82.44 90 HIS A CA 1
ATOM 701 C C . HIS A 1 90 ? -3.204 1.346 -5.981 1.00 82.44 90 HIS A C 1
ATOM 703 O O . HIS A 1 90 ? -2.521 1.879 -6.855 1.00 82.44 90 HIS A O 1
ATOM 709 N N . LYS A 1 91 ? -2.951 1.559 -4.685 1.00 86.06 91 LYS A N 1
ATOM 710 C CA . LYS A 1 91 ? -1.800 2.337 -4.188 1.00 86.06 91 LYS A CA 1
ATOM 711 C C . LYS A 1 91 ? -0.528 1.501 -4.129 1.00 86.06 91 LYS A C 1
ATOM 713 O O . LYS A 1 91 ? 0.572 2.043 -4.184 1.00 86.06 91 LYS A O 1
ATOM 718 N N . LYS A 1 92 ? -0.684 0.188 -3.975 1.00 88.38 92 LYS A N 1
ATOM 719 C CA . LYS A 1 92 ? 0.376 -0.810 -4.088 1.00 88.38 92 LYS A CA 1
ATOM 720 C C . LYS A 1 92 ? 0.020 -1.809 -5.177 1.00 88.38 92 LYS A C 1
ATOM 722 O O . LYS A 1 92 ? -1.152 -2.100 -5.402 1.00 88.38 92 LYS A O 1
ATOM 727 N N . VAL A 1 93 ? 1.051 -2.329 -5.825 1.00 89.19 93 VAL A N 1
ATOM 728 C CA . VAL A 1 93 ? 0.945 -3.344 -6.873 1.00 89.19 93 VAL A CA 1
ATOM 729 C C . VAL A 1 93 ? 1.285 -4.702 -6.260 1.00 89.19 93 VAL A C 1
ATOM 731 O O . VAL A 1 93 ? 2.207 -4.801 -5.450 1.00 89.19 93 VAL A O 1
ATOM 734 N N . CYS A 1 94 ? 0.504 -5.733 -6.593 1.00 86.44 94 CYS A N 1
ATOM 735 C CA . CYS A 1 94 ? 0.877 -7.118 -6.302 1.00 86.44 94 CYS A CA 1
ATOM 736 C C . CYS A 1 94 ? 2.075 -7.461 -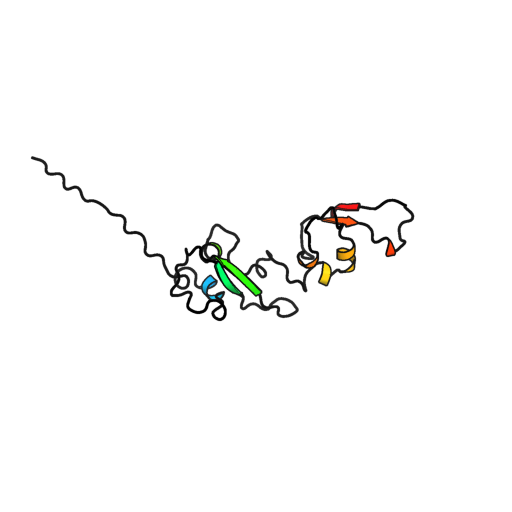7.198 1.00 86.44 94 CYS A C 1
ATOM 738 O O . CYS A 1 94 ? 1.999 -7.235 -8.403 1.00 86.44 94 CYS A O 1
ATOM 740 N N . GLU A 1 95 ? 3.166 -8.003 -6.653 1.00 87.25 95 GLU A N 1
ATOM 741 C CA . GLU A 1 95 ? 4.381 -8.294 -7.436 1.00 87.25 95 GLU A CA 1
ATOM 742 C C . GLU A 1 95 ? 4.094 -9.189 -8.656 1.00 87.25 95 GLU A C 1
ATOM 744 O O . GLU A 1 95 ? 4.642 -8.963 -9.731 1.00 87.25 95 GLU A O 1
ATOM 749 N N . HIS A 1 96 ? 3.143 -10.120 -8.528 1.00 86.06 96 HIS A N 1
ATOM 750 C CA . HIS A 1 96 ? 2.673 -11.021 -9.588 1.00 86.06 96 HIS A CA 1
ATOM 751 C C . HIS A 1 96 ? 1.898 -10.320 -10.713 1.00 86.06 96 HIS A C 1
ATOM 753 O O . HIS A 1 96 ? 1.709 -10.886 -11.786 1.00 86.06 96 HIS A O 1
ATOM 759 N N . GLU A 1 97 ? 1.447 -9.089 -10.480 1.00 87.25 97 GLU A N 1
ATOM 760 C CA . GLU A 1 97 ? 0.714 -8.256 -11.441 1.00 87.25 97 GLU A CA 1
ATOM 761 C C . GLU A 1 97 ? 1.531 -7.033 -11.887 1.00 87.25 97 GLU A C 1
ATOM 763 O O . GLU A 1 97 ? 1.017 -6.112 -12.533 1.00 87.25 97 GLU A O 1
ATOM 768 N N . SER A 1 98 ? 2.813 -7.014 -11.525 1.00 92.38 98 SER A N 1
ATOM 769 C CA . SER A 1 98 ? 3.743 -5.951 -11.874 1.00 92.38 98 SER A CA 1
ATOM 770 C C . SER A 1 98 ? 4.180 -6.004 -13.338 1.00 92.38 98 SER A C 1
ATOM 772 O O . SER A 1 98 ? 4.005 -7.009 -14.034 1.00 92.38 98 SER A O 1
ATOM 774 N N . LEU A 1 99 ? 4.811 -4.924 -13.804 1.00 94.38 99 LEU A N 1
ATOM 775 C CA . LEU A 1 99 ? 5.435 -4.852 -15.120 1.00 94.38 99 LEU A CA 1
ATOM 776 C C . LEU A 1 99 ? 6.482 -5.957 -15.289 1.00 94.38 99 LEU A C 1
ATOM 778 O O . LEU A 1 99 ? 6.489 -6.620 -16.319 1.00 94.38 99 LEU A O 1
ATOM 782 N N . ALA A 1 100 ? 7.317 -6.207 -14.277 1.00 94.62 100 ALA A N 1
ATOM 783 C CA . ALA A 1 100 ? 8.324 -7.265 -14.344 1.00 94.62 100 ALA A CA 1
ATOM 784 C C . ALA A 1 100 ? 7.733 -8.678 -14.393 1.00 94.62 100 ALA A C 1
ATOM 786 O O . ALA A 1 100 ? 8.268 -9.523 -15.107 1.00 94.62 100 ALA A O 1
ATOM 787 N N . ALA A 1 101 ? 6.633 -8.938 -13.682 1.00 92.31 101 ALA A N 1
ATOM 788 C CA . ALA A 1 101 ? 5.994 -10.251 -13.709 1.00 92.31 101 ALA A CA 1
ATOM 789 C C . ALA A 1 101 ? 5.222 -10.502 -15.012 1.00 92.31 101 ALA A C 1
ATOM 791 O O . ALA A 1 101 ? 5.276 -11.598 -15.565 1.00 92.31 101 ALA A O 1
ATOM 792 N N . LEU A 1 102 ? 4.504 -9.493 -15.515 1.00 92.88 102 LEU A N 1
ATOM 793 C CA . LEU A 1 102 ? 3.603 -9.656 -16.658 1.00 92.88 102 LEU A CA 1
ATOM 794 C C . LEU A 1 102 ? 4.233 -9.305 -18.014 1.00 92.88 102 LEU A C 1
ATOM 796 O O . LEU A 1 102 ? 3.711 -9.747 -19.039 1.00 92.88 102 LEU A O 1
ATOM 800 N N . ARG A 1 103 ? 5.281 -8.474 -18.046 1.00 93.62 103 ARG A N 1
ATOM 801 C CA . ARG A 1 103 ? 5.989 -7.993 -19.252 1.00 93.62 103 ARG A CA 1
ATOM 802 C C . ARG A 1 103 ? 7.502 -7.885 -18.989 1.00 93.62 103 ARG A C 1
ATOM 804 O O . ARG A 1 103 ? 8.062 -6.783 -19.039 1.00 93.62 103 ARG A O 1
ATOM 811 N N . PRO A 1 104 ? 8.185 -9.003 -18.682 1.00 93.75 104 PRO A N 1
ATOM 812 C CA . PRO A 1 104 ? 9.605 -9.003 -18.321 1.00 93.75 104 PRO A CA 1
ATOM 813 C C . PRO A 1 104 ? 10.507 -8.387 -19.400 1.00 93.75 104 PRO A C 1
ATOM 815 O O . PRO A 1 104 ? 11.509 -7.752 -19.082 1.00 93.75 104 PRO A O 1
ATOM 818 N N . GLU A 1 105 ? 10.140 -8.525 -20.674 1.00 91.44 105 GLU A N 1
ATOM 819 C CA . GLU A 1 105 ? 10.838 -7.916 -21.804 1.00 91.44 105 GLU A CA 1
ATOM 820 C C . GLU A 1 105 ? 10.787 -6.384 -21.774 1.00 91.44 105 GLU A C 1
ATOM 822 O O . GLU A 1 105 ? 11.798 -5.744 -22.042 1.00 91.44 105 GLU A O 1
ATOM 827 N N . ILE A 1 106 ? 9.652 -5.795 -21.381 1.00 92.12 106 ILE A N 1
ATOM 828 C CA . ILE A 1 106 ? 9.499 -4.339 -21.251 1.00 92.12 106 ILE A CA 1
ATOM 829 C C . ILE A 1 106 ? 10.192 -3.851 -19.977 1.00 92.12 106 ILE A C 1
ATOM 831 O O . ILE A 1 106 ? 10.879 -2.833 -19.992 1.00 92.12 106 ILE A O 1
ATOM 835 N N . ALA A 1 107 ? 10.069 -4.590 -18.872 1.00 94.12 107 ALA A N 1
ATOM 836 C CA . ALA A 1 107 ? 10.765 -4.264 -17.630 1.00 94.12 107 ALA A CA 1
ATOM 837 C C . ALA A 1 107 ? 12.294 -4.242 -17.810 1.00 94.12 107 ALA A C 1
ATOM 839 O O . ALA A 1 107 ? 12.963 -3.377 -17.249 1.00 94.12 107 ALA A O 1
ATOM 840 N N . ALA A 1 108 ? 12.847 -5.143 -18.630 1.00 91.56 108 ALA A N 1
ATOM 841 C CA . ALA A 1 108 ? 14.273 -5.169 -18.959 1.00 91.56 108 ALA A CA 1
ATOM 842 C C . ALA A 1 108 ? 14.746 -3.934 -19.747 1.00 91.56 108 ALA A C 1
ATOM 844 O O . ALA A 1 108 ? 15.940 -3.628 -19.745 1.00 91.56 108 ALA A O 1
ATOM 845 N N . MET A 1 109 ? 13.822 -3.226 -20.400 1.00 92.62 109 MET A N 1
ATOM 846 C CA . MET A 1 109 ? 14.094 -1.999 -21.146 1.00 92.62 109 MET A CA 1
ATOM 847 C C . MET A 1 109 ? 14.045 -0.750 -20.256 1.00 92.62 109 MET A C 1
ATOM 849 O O . MET A 1 109 ? 14.391 0.325 -20.732 1.00 92.62 109 MET A O 1
ATOM 853 N N . LEU A 1 110 ? 13.654 -0.838 -18.978 1.00 94.50 110 LEU A N 1
ATOM 854 C CA . LEU A 1 110 ? 13.659 0.328 -18.086 1.00 94.50 110 LEU A CA 1
ATOM 855 C C . LEU A 1 110 ? 15.070 0.901 -17.926 1.00 94.50 110 LEU A C 1
ATOM 857 O O . LEU A 1 110 ? 16.040 0.187 -17.655 1.00 94.50 110 LEU A O 1
ATOM 861 N N . HIS A 1 111 ? 15.179 2.219 -18.065 1.00 94.25 111 HIS A N 1
ATOM 862 C CA . HIS A 1 111 ? 16.453 2.906 -17.948 1.00 94.25 111 HIS A CA 1
ATOM 863 C C . HIS A 1 111 ? 16.885 2.985 -16.470 1.00 94.25 111 HIS A C 1
ATOM 865 O O . HIS A 1 111 ? 16.176 3.595 -15.665 1.00 94.25 111 HIS A O 1
ATOM 871 N N . PRO A 1 112 ? 18.054 2.437 -16.078 1.00 90.50 112 PRO A N 1
ATOM 872 C CA . PRO A 1 112 ? 18.413 2.264 -14.664 1.00 90.50 112 PRO A CA 1
ATOM 873 C C . PRO A 1 112 ? 18.741 3.573 -13.930 1.00 90.50 112 PRO A C 1
ATOM 875 O O . PRO A 1 112 ? 18.507 3.684 -12.732 1.00 90.50 112 PRO A O 1
ATOM 878 N N . THR A 1 113 ? 19.295 4.567 -14.629 1.00 92.69 113 THR A N 1
ATOM 879 C CA . THR A 1 113 ? 19.722 5.843 -14.023 1.00 92.69 113 THR A CA 1
ATOM 880 C C . THR A 1 113 ? 18.729 6.990 -14.203 1.00 92.69 113 THR A C 1
ATOM 882 O O . THR A 1 113 ? 18.705 7.889 -13.367 1.00 92.69 113 THR A O 1
ATOM 885 N N . LEU A 1 114 ? 17.895 6.963 -15.248 1.00 95.62 114 LEU A N 1
ATOM 886 C CA . LEU A 1 114 ? 16.866 7.980 -15.494 1.00 95.62 114 LEU A CA 1
ATOM 887 C C . LEU A 1 114 ? 15.564 7.710 -14.727 1.00 95.62 114 LEU A C 1
ATOM 889 O O . LEU A 1 114 ? 14.735 8.604 -14.609 1.00 95.62 114 LEU A O 1
ATOM 893 N N . ASN A 1 115 ? 15.419 6.518 -14.140 1.00 95.12 115 ASN A N 1
ATOM 894 C CA . ASN A 1 115 ? 14.333 6.176 -13.220 1.00 95.12 115 ASN A CA 1
ATOM 895 C C . ASN A 1 115 ? 14.890 5.816 -11.829 1.00 95.12 115 ASN A C 1
ATOM 897 O O . ASN A 1 115 ? 14.771 4.669 -11.386 1.00 95.12 115 ASN A O 1
ATOM 901 N N . PRO A 1 116 ? 15.554 6.754 -11.131 1.00 92.81 116 PRO A N 1
ATOM 902 C CA . PRO A 1 116 ? 16.218 6.446 -9.871 1.00 92.81 116 PRO A CA 1
ATOM 903 C C . PRO A 1 116 ? 15.216 5.930 -8.829 1.00 92.81 116 PRO A C 1
ATOM 905 O O . PRO A 1 116 ? 14.202 6.565 -8.548 1.00 92.81 116 PRO A O 1
ATOM 908 N N . GLY A 1 117 ? 15.518 4.770 -8.242 1.00 91.56 117 GLY A N 1
ATOM 909 C CA . GLY A 1 117 ? 14.693 4.152 -7.198 1.00 91.56 117 GLY A CA 1
ATOM 910 C C . GLY A 1 117 ? 13.401 3.493 -7.693 1.00 91.56 117 GLY A C 1
ATOM 911 O O . GLY A 1 117 ? 12.587 3.080 -6.869 1.00 91.56 117 GLY A O 1
ATOM 912 N N . VAL A 1 118 ? 13.199 3.383 -9.007 1.00 93.56 118 VAL A N 1
ATOM 913 C CA . VAL A 1 118 ? 12.056 2.662 -9.572 1.00 93.56 118 VAL A CA 1
ATOM 914 C C . VAL A 1 118 ? 12.347 1.164 -9.580 1.00 93.56 118 VAL A C 1
ATOM 916 O O . VAL A 1 118 ? 13.250 0.698 -10.270 1.00 93.56 118 VAL A O 1
ATOM 919 N N . ASP A 1 119 ? 11.549 0.410 -8.829 1.00 93.56 119 ASP A N 1
ATOM 920 C CA . ASP A 1 119 ? 11.530 -1.050 -8.880 1.00 93.56 119 ASP A CA 1
ATOM 921 C C . ASP A 1 119 ? 10.442 -1.514 -9.870 1.00 93.56 119 ASP A C 1
ATOM 923 O O . ASP A 1 119 ? 9.258 -1.233 -9.638 1.00 93.56 119 ASP A O 1
ATOM 927 N N . PRO A 1 120 ? 10.792 -2.237 -10.950 1.00 92.44 120 PRO A N 1
ATOM 928 C CA . PRO A 1 120 ? 9.830 -2.783 -11.908 1.00 92.44 120 PRO A CA 1
ATOM 929 C C . PRO A 1 120 ? 8.723 -3.655 -11.286 1.00 92.44 120 PRO A C 1
ATOM 931 O O . PRO A 1 120 ? 7.631 -3.741 -11.853 1.00 92.44 120 PRO A O 1
ATOM 934 N N . LEU A 1 121 ? 8.968 -4.269 -10.120 1.00 92.88 121 LEU A N 1
ATOM 935 C CA . LEU A 1 121 ? 7.974 -5.053 -9.371 1.00 92.88 121 LEU A CA 1
ATOM 936 C C . LEU A 1 121 ? 6.895 -4.183 -8.704 1.00 92.88 121 LEU A C 1
ATOM 938 O O . LEU A 1 121 ? 5.864 -4.687 -8.261 1.00 92.88 121 LEU A O 1
ATOM 942 N N . THR A 1 122 ? 7.098 -2.865 -8.658 1.00 92.25 122 THR A N 1
ATOM 943 C CA . THR A 1 122 ? 6.153 -1.895 -8.080 1.00 92.25 122 THR A CA 1
ATOM 944 C C . THR A 1 122 ? 5.336 -1.140 -9.130 1.00 92.25 122 THR A C 1
ATOM 946 O O . THR A 1 122 ? 4.444 -0.363 -8.782 1.00 92.25 122 THR A O 1
ATOM 949 N N . ILE A 1 123 ? 5.606 -1.368 -10.419 1.00 93.56 123 ILE A N 1
ATOM 950 C CA . ILE A 1 123 ? 4.914 -0.715 -11.533 1.00 93.56 123 ILE A CA 1
ATOM 951 C C . ILE A 1 123 ? 3.756 -1.601 -11.983 1.00 93.56 123 ILE A C 1
ATOM 953 O O . ILE A 1 123 ? 3.954 -2.767 -12.301 1.00 93.56 123 ILE A O 1
ATOM 957 N N . SER A 1 124 ? 2.543 -1.054 -12.054 1.00 90.56 124 SER A N 1
ATOM 958 C CA . SER A 1 124 ? 1.412 -1.755 -12.672 1.00 90.56 124 SER A CA 1
ATOM 959 C C . SER A 1 124 ? 1.513 -1.673 -14.193 1.00 90.56 124 SER A C 1
ATOM 961 O O . SER A 1 124 ? 1.791 -0.600 -14.724 1.00 90.56 124 SER A O 1
ATOM 963 N N . VAL A 1 125 ? 1.162 -2.745 -14.910 1.00 89.81 125 VAL A N 1
ATOM 964 C CA . VAL A 1 125 ? 1.015 -2.714 -16.383 1.00 89.81 125 VAL A CA 1
ATOM 965 C C . VAL A 1 125 ? -0.051 -1.726 -16.883 1.00 89.81 125 VAL A C 1
ATOM 967 O O . VAL A 1 125 ? -0.100 -1.432 -18.071 1.00 89.81 125 VAL A O 1
ATOM 970 N N . LYS A 1 126 ? -0.918 -1.224 -15.991 1.00 87.81 126 LYS A N 1
ATOM 971 C CA . LYS A 1 126 ? -1.934 -0.195 -16.277 1.00 87.81 126 LYS A CA 1
ATOM 972 C C . LYS A 1 126 ? -1.524 1.199 -15.780 1.00 87.81 126 LYS A C 1
ATOM 974 O O . LYS A 1 126 ? -2.364 2.092 -15.705 1.00 87.81 126 LYS A O 1
ATOM 979 N N . SER A 1 127 ? -0.276 1.370 -15.345 1.00 89.69 127 SER A N 1
ATOM 980 C CA . SER A 1 127 ? 0.234 2.652 -14.859 1.00 89.69 127 SER A CA 1
ATOM 981 C C . SER A 1 127 ? 0.181 3.704 -15.967 1.00 89.69 127 SER A C 1
ATOM 983 O O . SER A 1 127 ? 0.607 3.439 -17.082 1.00 89.69 127 SER A O 1
ATOM 985 N N . ASN A 1 128 ? -0.276 4.912 -15.630 1.00 90.44 128 ASN A N 1
ATOM 986 C CA . ASN A 1 128 ? -0.182 6.094 -16.499 1.00 90.44 128 ASN A CA 1
ATOM 987 C C . ASN A 1 128 ? 1.038 6.971 -16.158 1.00 90.44 128 ASN A C 1
ATOM 989 O O . ASN A 1 128 ? 1.130 8.111 -16.606 1.00 90.44 128 ASN A O 1
ATOM 993 N N . LYS A 1 129 ? 1.929 6.493 -15.278 1.00 92.56 129 LYS A N 1
ATOM 994 C CA . LYS A 1 129 ? 3.205 7.161 -15.000 1.00 92.56 129 LYS A CA 1
ATOM 995 C C . LYS A 1 129 ? 4.159 6.908 -16.157 1.00 92.56 129 LYS A C 1
ATOM 997 O O . LYS A 1 129 ? 4.267 5.764 -16.585 1.00 92.56 129 LYS A O 1
ATOM 1002 N N . LEU A 1 130 ? 4.854 7.962 -16.562 1.00 95.19 130 LEU A N 1
ATOM 1003 C CA . LEU A 1 130 ? 5.894 7.905 -17.575 1.00 95.19 130 LEU A CA 1
ATOM 1004 C C . LEU A 1 130 ? 7.211 7.427 -16.960 1.00 95.19 130 LEU A C 1
ATOM 1006 O O . LEU A 1 130 ? 7.555 7.813 -15.838 1.00 95.19 130 LEU A O 1
ATOM 1010 N N . PHE A 1 131 ? 7.931 6.597 -17.703 1.00 96.69 131 PHE A N 1
ATOM 1011 C CA . PHE A 1 131 ? 9.265 6.123 -17.364 1.00 96.69 131 PHE A CA 1
ATOM 1012 C C . PHE A 1 131 ? 10.188 6.246 -18.571 1.00 96.69 131 PHE A C 1
ATOM 1014 O O . PHE A 1 131 ? 9.764 6.165 -19.723 1.00 96.69 131 PHE A O 1
ATOM 1021 N N . PHE A 1 132 ? 11.482 6.391 -18.304 1.00 96.56 132 PHE A N 1
ATOM 1022 C CA . PHE A 1 132 ? 12.490 6.325 -19.353 1.00 96.56 132 PHE A CA 1
ATOM 1023 C C . PHE A 1 132 ? 12.827 4.872 -19.677 1.00 96.56 132 PHE A C 1
ATOM 1025 O O . PHE A 1 132 ? 13.104 4.065 -18.788 1.00 96.56 132 PHE A O 1
ATOM 1032 N N . PHE A 1 133 ? 12.871 4.544 -20.955 1.00 93.81 133 PHE A N 1
ATOM 1033 C CA . PHE A 1 133 ? 13.272 3.244 -21.464 1.00 93.81 133 PHE A CA 1
ATOM 1034 C C . PHE A 1 133 ? 14.518 3.387 -22.321 1.00 93.81 133 PHE A C 1
ATOM 1036 O O . PHE A 1 133 ? 14.816 4.465 -22.826 1.00 93.81 133 PHE A O 1
ATOM 1043 N N . ARG A 1 134 ? 15.236 2.282 -22.486 1.00 91.06 134 ARG A N 1
ATOM 1044 C CA . ARG A 1 134 ? 16.344 2.142 -23.419 1.00 91.06 134 ARG A CA 1
ATOM 1045 C C . ARG A 1 134 ? 16.183 0.889 -24.263 1.00 91.06 134 ARG A C 1
ATOM 1047 O O . ARG A 1 134 ? 15.546 -0.078 -23.841 1.00 91.06 134 ARG A O 1
ATOM 1054 N N . CYS A 1 135 ? 16.772 0.896 -25.451 1.00 85.88 135 CYS A N 1
ATOM 1055 C CA . CYS A 1 135 ? 16.723 -0.265 -26.332 1.00 85.88 135 CYS A CA 1
ATOM 1056 C C . CYS A 1 135 ? 17.409 -1.488 -25.694 1.00 85.88 135 CYS A C 1
ATOM 1058 O O . CYS A 1 135 ? 18.439 -1.366 -25.025 1.00 85.88 135 CYS A O 1
ATOM 1060 N N . ASP A 1 136 ? 16.849 -2.683 -25.916 1.00 75.31 136 ASP A N 1
ATOM 1061 C CA . ASP A 1 136 ? 17.548 -3.932 -25.614 1.00 75.31 136 ASP A CA 1
ATOM 1062 C C . ASP A 1 136 ? 18.485 -4.269 -26.778 1.00 75.31 136 ASP A C 1
ATOM 1064 O O . ASP A 1 136 ? 18.097 -4.927 -27.749 1.00 75.31 136 ASP A O 1
ATOM 1068 N N . ASN A 1 137 ? 19.745 -3.843 -26.658 1.00 65.69 137 ASN A N 1
ATOM 1069 C CA . ASN A 1 137 ? 20.790 -4.078 -27.661 1.00 65.69 137 ASN A CA 1
ATOM 1070 C C . ASN A 1 137 ? 21.013 -5.575 -27.968 1.00 65.69 137 ASN A C 1
ATOM 1072 O O . ASN A 1 137 ? 21.668 -5.912 -28.951 1.00 65.69 137 ASN A O 1
ATOM 1076 N N . ARG A 1 138 ? 20.444 -6.502 -27.178 1.00 63.25 138 ARG A N 1
ATOM 1077 C CA . ARG A 1 138 ? 20.492 -7.951 -27.443 1.00 63.25 138 ARG A CA 1
ATOM 1078 C C . ARG A 1 138 ? 19.646 -8.396 -28.633 1.00 63.25 138 ARG A C 1
ATOM 1080 O O . ARG A 1 138 ? 19.832 -9.518 -29.098 1.00 63.25 138 ARG A O 1
ATOM 1087 N N . ARG A 1 139 ? 18.728 -7.562 -29.132 1.00 60.56 139 ARG A N 1
ATOM 1088 C CA . ARG A 1 139 ? 17.909 -7.900 -30.309 1.00 60.56 139 ARG A CA 1
ATOM 1089 C C . ARG A 1 139 ? 18.559 -7.543 -31.646 1.00 60.56 139 ARG A C 1
ATOM 1091 O O . ARG A 1 139 ? 18.001 -7.917 -32.669 1.00 60.56 139 ARG A O 1
ATOM 1098 N N . ASN A 1 140 ? 19.735 -6.900 -31.649 1.00 57.66 140 ASN A N 1
ATOM 1099 C CA . ASN A 1 140 ? 20.490 -6.544 -32.863 1.00 57.66 140 ASN A CA 1
ATOM 1100 C C . ASN A 1 140 ? 19.649 -5.802 -33.933 1.00 57.66 140 ASN A C 1
ATOM 1102 O O . ASN A 1 140 ? 19.973 -5.833 -35.116 1.00 57.66 140 ASN A O 1
ATOM 1106 N N . ASP A 1 141 ? 18.562 -5.149 -33.508 1.00 60.00 141 ASP A N 1
ATOM 1107 C CA . ASP A 1 141 ? 17.523 -4.554 -34.366 1.00 60.00 141 ASP A CA 1
ATOM 1108 C C . ASP A 1 141 ? 17.824 -3.083 -34.717 1.00 60.00 141 ASP A C 1
ATOM 1110 O O . ASP A 1 141 ? 17.045 -2.388 -35.361 1.00 60.00 141 ASP A O 1
ATOM 1114 N N . CYS A 1 142 ? 18.980 -2.578 -34.288 1.00 62.19 142 CYS A N 1
ATOM 1115 C CA . CYS A 1 142 ? 19.426 -1.220 -34.559 1.00 62.19 142 CYS A CA 1
ATOM 1116 C C . CYS A 1 142 ? 20.945 -1.193 -34.777 1.00 62.19 142 CYS A C 1
ATOM 1118 O O . CYS A 1 142 ? 21.715 -1.684 -33.957 1.00 62.19 142 CYS A O 1
ATOM 1120 N N . THR A 1 143 ? 21.371 -0.631 -35.913 1.00 60.88 143 THR A N 1
ATOM 1121 C CA . THR A 1 143 ? 22.775 -0.542 -36.364 1.00 60.88 143 THR A CA 1
ATOM 1122 C C . THR A 1 143 ? 23.455 0.768 -35.954 1.00 60.88 143 THR A C 1
ATOM 1124 O O . THR A 1 143 ? 24.375 1.225 -36.626 1.00 60.88 143 THR A O 1
ATOM 1127 N N . CYS A 1 144 ? 22.949 1.435 -34.924 1.00 61.00 144 CYS A N 1
ATOM 1128 C CA . CYS A 1 144 ? 23.465 2.707 -34.433 1.00 61.00 144 CYS A CA 1
ATOM 1129 C C . CYS A 1 144 ? 24.334 2.481 -33.192 1.00 61.00 144 CYS A C 1
ATOM 1131 O O . CYS A 1 144 ? 23.987 1.691 -32.316 1.00 61.00 144 CYS A O 1
ATOM 1133 N N . ASP A 1 145 ? 25.429 3.229 -33.093 1.00 62.38 145 ASP A N 1
ATOM 1134 C CA . ASP A 1 145 ? 26.342 3.196 -31.943 1.00 62.38 145 ASP A CA 1
ATOM 1135 C C . ASP A 1 145 ? 25.810 3.991 -30.726 1.00 62.38 145 ASP A C 1
ATOM 1137 O O . ASP A 1 145 ? 26.503 4.131 -29.719 1.00 62.38 145 ASP A O 1
ATOM 1141 N N . GLU A 1 146 ? 24.585 4.527 -30.803 1.00 71.00 146 GLU A N 1
ATOM 1142 C CA . GLU A 1 146 ? 23.999 5.426 -29.803 1.00 71.00 146 GLU A CA 1
ATOM 1143 C C . GLU A 1 146 ? 22.945 4.728 -28.925 1.00 71.00 146 GLU A C 1
ATOM 1145 O O . GLU A 1 146 ? 22.160 3.898 -29.390 1.00 71.00 146 GLU A O 1
ATOM 1150 N N . GLU A 1 147 ? 22.911 5.075 -27.632 1.00 77.69 147 GLU A N 1
ATOM 1151 C CA . GLU A 1 147 ? 21.884 4.596 -26.701 1.00 77.69 147 GLU A CA 1
ATOM 1152 C C . GLU A 1 147 ? 20.538 5.253 -27.038 1.00 77.69 147 GLU A C 1
ATOM 1154 O O . GLU A 1 147 ? 20.323 6.441 -26.803 1.00 77.69 147 GLU A O 1
ATOM 1159 N N . HIS A 1 148 ? 19.608 4.473 -27.589 1.00 85.62 148 HIS A N 1
ATOM 1160 C CA . HIS A 1 148 ? 18.246 4.939 -27.824 1.00 85.62 148 HIS A CA 1
ATOM 1161 C C . HIS A 1 148 ? 17.461 4.986 -26.522 1.00 85.62 148 HIS A C 1
ATOM 1163 O O . HIS A 1 148 ? 17.154 3.936 -25.955 1.00 85.62 148 HIS A O 1
ATOM 1169 N N . VAL A 1 149 ? 17.089 6.194 -26.105 1.00 91.81 149 VAL A N 1
ATOM 1170 C CA . VAL A 1 149 ? 16.285 6.453 -24.910 1.00 91.81 149 VAL A CA 1
ATOM 1171 C C . VAL A 1 149 ? 14.988 7.151 -25.301 1.00 91.81 149 VAL A C 1
ATOM 1173 O O . VAL A 1 149 ? 15.002 8.094 -26.089 1.00 91.81 149 VAL A O 1
ATOM 1176 N N . TRP A 1 150 ? 13.864 6.713 -24.739 1.00 93.50 150 TRP A N 1
ATOM 1177 C CA . TRP A 1 150 ? 12.574 7.394 -24.891 1.00 93.50 150 TRP A CA 1
ATOM 1178 C C . TRP A 1 150 ? 11.791 7.379 -23.580 1.00 93.50 150 TRP A C 1
ATOM 1180 O O . TRP A 1 150 ? 12.064 6.576 -22.692 1.00 93.50 150 TRP A O 1
ATOM 1190 N N . GLU A 1 151 ? 10.818 8.276 -23.465 1.00 96.19 151 GLU A N 1
ATOM 1191 C CA . GLU A 1 151 ? 9.870 8.341 -22.353 1.00 96.19 151 GLU A CA 1
ATOM 1192 C C . GLU A 1 151 ? 8.520 7.786 -22.823 1.00 96.19 151 GLU A C 1
ATOM 1194 O O . GLU A 1 151 ? 8.050 8.143 -23.909 1.00 96.19 151 GLU A O 1
ATOM 1199 N N . ALA A 1 152 ? 7.926 6.882 -22.045 1.00 89.94 152 ALA A N 1
ATOM 1200 C CA . ALA A 1 152 ? 6.624 6.275 -22.328 1.00 89.94 152 ALA A CA 1
ATOM 1201 C C . ALA A 1 152 ? 5.886 5.877 -21.048 1.00 89.94 152 ALA A C 1
ATOM 1203 O O . ALA A 1 152 ? 6.554 5.700 -20.002 1.00 89.94 152 ALA A O 1
#

Sequence (152 aa):
HHQECVYEYKKARPVKLSLADARPDIAELWDYTLNTGKTPETISYGLGEPVNWKCPETSCSQQCPHSWMATVNSMTSRTTDSNGCPWCGHKKVCEHESLAALRPEIAAMLHPTLNPGVDPLTISVKSNKLFFFRCDNRRNDCTCDEEHVWEA

Radius of gyration: 25.07 Å; chains: 1; bounding box: 54×61×80 Å

Secondary structure (DSSP, 8-state):
-----------PPPPPPBHHHH-HHHHTTB-TTTSTT--TTTSBTT---EEEEE-S---STT-PPPEEEEEHHHHH-TTSTT-S-TTTTTSS--GGGBHHHH-HHHHTTB-TTTSTT--GGG-BTT-----EEE--GGG-----SS--EEE-